Protein AF-A0A7S2NX14-F1 (afdb_monomer)

Secondary structure (DSSP, 8-state):
-HHHHHHHHHHHHHHHHHHHHHHHHHHHHHTSS-SS----------PPPHHHHHHHHHHHT--EEEEEEEEEEEETTTTEEEEEEEEEEEEEEE-TT-PPPSSTT-----GGG--EEEEEEEEEEEEEEETTTS-TT-

Structure (mmCIF, N/CA/C/O backbone):
data_AF-A0A7S2NX14-F1
#
_entry.id   AF-A0A7S2NX14-F1
#
loop_
_atom_site.group_PDB
_atom_site.id
_atom_site.type_symbol
_atom_site.label_atom_id
_atom_site.label_alt_id
_atom_site.label_comp_id
_atom_site.label_asym_id
_atom_site.label_entity_id
_atom_site.label_seq_id
_atom_site.pdbx_PDB_ins_code
_atom_site.Cartn_x
_atom_site.Cartn_y
_atom_site.Cartn_z
_atom_site.occupancy
_atom_site.B_iso_or_equiv
_atom_site.auth_seq_id
_atom_site.auth_comp_id
_atom_site.auth_asym_id
_atom_site.auth_atom_id
_atom_site.pdbx_PDB_model_num
ATOM 1 N N . ARG A 1 1 ? -33.817 0.678 45.688 1.00 48.56 1 ARG A N 1
ATOM 2 C CA . ARG A 1 1 ? -32.349 0.900 45.694 1.00 48.56 1 ARG A CA 1
ATOM 3 C C . ARG A 1 1 ? -31.782 0.963 44.270 1.00 48.56 1 ARG A C 1
ATOM 5 O O . ARG A 1 1 ? -31.251 2.002 43.940 1.00 48.56 1 ARG A O 1
ATOM 12 N N . LYS A 1 2 ? -32.066 -0.001 43.378 1.00 53.56 2 LYS A N 1
ATOM 13 C CA . LYS A 1 2 ? -31.610 0.005 41.963 1.00 53.56 2 LYS A CA 1
ATOM 14 C C . LYS A 1 2 ? -31.960 1.245 41.108 1.00 53.56 2 LYS A C 1
ATOM 16 O O . LYS A 1 2 ? -31.218 1.578 40.199 1.00 53.56 2 LYS A O 1
ATOM 21 N N . ALA A 1 3 ? -33.066 1.944 41.377 1.00 49.56 3 ALA A N 1
ATOM 22 C CA . ALA A 1 3 ? -33.458 3.131 40.599 1.00 49.56 3 ALA A CA 1
ATOM 23 C C . ALA A 1 3 ? -32.625 4.393 40.910 1.00 49.56 3 ALA A C 1
ATOM 25 O O . ALA A 1 3 ? -32.622 5.331 40.117 1.00 49.56 3 ALA A O 1
ATOM 26 N N . VAL A 1 4 ? -31.934 4.427 42.056 1.00 52.91 4 VAL A N 1
ATOM 27 C CA . VAL A 1 4 ? -31.052 5.544 42.438 1.00 52.91 4 VAL A CA 1
ATOM 28 C C . VAL A 1 4 ? -29.725 5.444 41.682 1.00 52.91 4 VAL A C 1
ATOM 30 O O . VAL A 1 4 ? -29.230 6.453 41.191 1.00 52.91 4 VAL A O 1
ATOM 33 N N . ASP A 1 5 ? -29.230 4.222 41.475 1.00 55.03 5 ASP A N 1
ATOM 34 C CA . ASP A 1 5 ? -27.976 3.962 40.759 1.00 55.03 5 ASP A CA 1
ATOM 35 C C . ASP A 1 5 ? -28.085 4.282 39.258 1.00 55.03 5 ASP A C 1
ATOM 37 O O . ASP A 1 5 ? -27.166 4.847 38.671 1.00 55.03 5 ASP A O 1
ATOM 41 N N . VAL A 1 6 ? -29.247 4.020 38.641 1.00 57.28 6 VAL A N 1
ATOM 42 C CA . VAL A 1 6 ? -29.499 4.367 37.226 1.00 57.28 6 VAL A CA 1
ATOM 43 C C . VAL A 1 6 ? -29.551 5.884 37.019 1.00 57.28 6 VAL A C 1
ATOM 45 O O . VAL A 1 6 ? -29.061 6.387 36.013 1.00 57.28 6 VAL A O 1
ATOM 48 N N . ARG A 1 7 ? -30.092 6.635 37.988 1.00 56.28 7 ARG A N 1
ATOM 49 C CA . ARG A 1 7 ? -30.120 8.105 37.925 1.00 56.28 7 ARG A CA 1
ATOM 50 C C . ARG A 1 7 ? -28.739 8.719 38.134 1.00 56.28 7 ARG A C 1
ATOM 52 O O . ARG A 1 7 ? -28.441 9.722 37.499 1.00 56.28 7 ARG A O 1
ATOM 59 N N . ALA A 1 8 ? -27.899 8.120 38.978 1.00 63.19 8 ALA A N 1
ATOM 60 C CA . ALA A 1 8 ? -26.520 8.566 39.173 1.00 63.19 8 ALA A CA 1
ATOM 61 C C . ALA A 1 8 ? -25.666 8.355 37.911 1.00 63.19 8 ALA A C 1
ATOM 63 O O . ALA A 1 8 ? -24.912 9.249 37.537 1.00 63.19 8 ALA A O 1
ATOM 64 N N . ALA A 1 9 ? -25.844 7.227 37.215 1.00 61.31 9 ALA A N 1
ATOM 65 C CA . ALA A 1 9 ? -25.174 6.966 35.941 1.00 61.31 9 ALA A CA 1
ATOM 66 C C . ALA A 1 9 ? -25.599 7.965 34.847 1.00 61.31 9 ALA A C 1
ATOM 68 O O . ALA A 1 9 ? -24.752 8.549 34.184 1.00 61.31 9 ALA A O 1
ATOM 69 N N . GLN A 1 10 ? -26.900 8.254 34.734 1.00 63.16 10 GLN A N 1
AT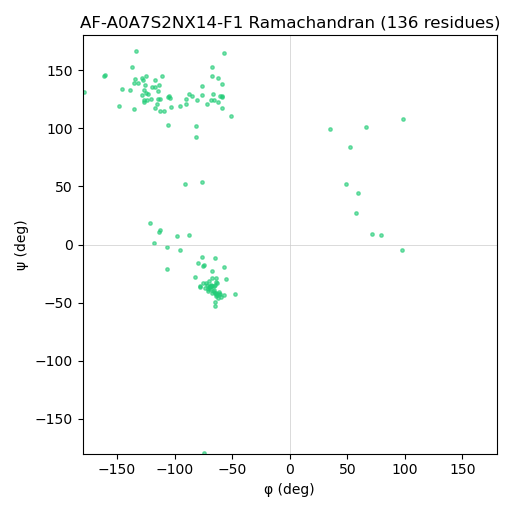OM 70 C CA . GLN A 1 10 ? -27.415 9.245 33.777 1.00 63.16 10 GLN A CA 1
ATOM 71 C C . GLN A 1 10 ? -26.937 10.676 34.076 1.00 63.16 10 GLN A C 1
ATOM 73 O O . GLN A 1 10 ? -26.702 11.455 33.157 1.00 63.16 10 GLN A O 1
ATOM 78 N N . LEU A 1 11 ? -26.779 11.029 35.356 1.00 63.34 11 LEU A N 1
ATOM 79 C CA . LEU A 1 11 ? -26.210 12.314 35.770 1.00 63.34 11 LEU A CA 1
ATOM 80 C C . LEU A 1 11 ? -24.715 12.410 35.456 1.00 63.34 11 LEU A C 1
ATOM 82 O O . LEU A 1 11 ? -24.267 13.471 35.034 1.00 63.34 11 LEU A O 1
ATOM 86 N N . ALA A 1 12 ? -23.960 11.322 35.617 1.00 68.62 12 ALA A N 1
ATOM 87 C CA . ALA A 1 12 ? -22.549 11.281 35.240 1.00 68.62 12 ALA A CA 1
ATOM 88 C C . ALA A 1 12 ? -22.366 11.452 33.723 1.00 68.62 1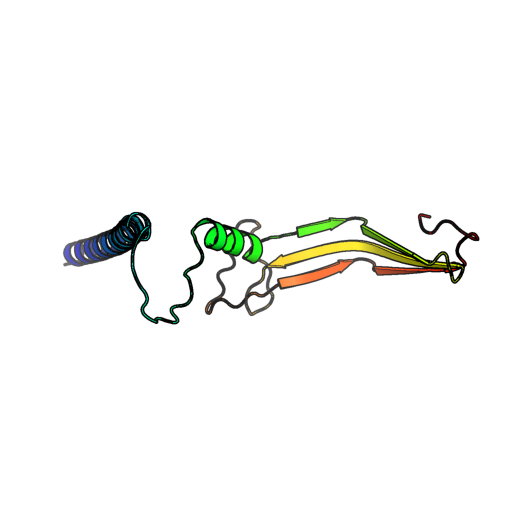2 ALA A C 1
ATOM 90 O O . ALA A 1 12 ? -21.522 12.240 33.297 1.00 68.62 12 ALA A O 1
ATOM 91 N N . ASP A 1 13 ? -23.207 10.798 32.918 1.00 73.31 13 ASP A N 1
ATOM 92 C CA . ASP A 1 13 ? -23.177 10.929 31.458 1.00 73.31 13 ASP A CA 1
ATOM 93 C C . ASP A 1 13 ? -23.557 12.347 30.996 1.00 73.31 13 ASP A C 1
ATOM 95 O O . ASP A 1 13 ? -22.915 12.898 30.103 1.00 73.31 13 ASP A O 1
ATOM 99 N N . LEU A 1 14 ? -24.537 12.988 31.645 1.00 65.69 14 LEU A N 1
ATOM 100 C CA . LEU A 1 14 ? -24.926 14.375 31.351 1.00 65.69 14 LEU A CA 1
ATOM 101 C C . LEU A 1 14 ? -23.870 15.404 31.779 1.00 65.69 14 LEU A C 1
ATOM 103 O O . LEU A 1 14 ? -23.686 16.407 31.090 1.00 65.69 14 LEU A O 1
ATOM 107 N N . VAL A 1 15 ? -23.175 15.182 32.900 1.00 72.75 15 VAL A N 1
ATOM 108 C CA . VAL A 1 15 ? -22.062 16.048 33.331 1.00 72.75 15 VAL A CA 1
ATOM 109 C C . VAL A 1 15 ? -20.890 15.915 32.367 1.00 72.75 15 VAL A C 1
ATOM 111 O O . VAL A 1 15 ? -20.334 16.927 31.952 1.00 72.75 15 VAL A O 1
ATOM 114 N N . ARG A 1 16 ? -20.581 14.693 31.927 1.00 70.81 16 ARG A N 1
ATOM 115 C CA . ARG A 1 16 ? -19.544 14.446 30.928 1.00 70.81 16 ARG A CA 1
ATOM 116 C C . ARG A 1 16 ? -19.887 15.074 29.573 1.00 70.81 16 ARG A C 1
ATOM 118 O O . ARG A 1 16 ? -19.028 15.716 28.981 1.00 70.81 16 ARG A O 1
ATOM 125 N N . GLN A 1 17 ? -21.140 14.982 29.120 1.00 70.38 17 GLN A N 1
ATOM 126 C CA . GLN A 1 17 ? -21.592 15.694 27.915 1.00 70.38 17 GLN A CA 1
ATOM 127 C C . GLN A 1 17 ? -21.484 17.216 28.064 1.00 70.38 17 GLN A C 1
ATOM 129 O O . GLN A 1 17 ? -21.031 17.887 27.143 1.00 70.38 17 GLN A O 1
ATOM 134 N N . ARG A 1 18 ? -21.838 17.769 29.231 1.00 63.78 18 ARG A N 1
ATOM 135 C CA . ARG A 1 18 ? -21.702 19.206 29.524 1.00 63.78 18 ARG A CA 1
ATOM 136 C C . ARG A 1 18 ? -20.246 19.668 29.567 1.00 63.78 18 ARG A C 1
ATOM 138 O O . ARG A 1 18 ? -19.973 20.792 29.167 1.00 63.78 18 ARG A O 1
ATOM 145 N N . GLU A 1 19 ? -19.322 18.847 30.058 1.00 66.12 19 GLU A N 1
ATOM 146 C CA . GLU A 1 19 ? -17.884 19.145 30.044 1.00 66.12 19 GLU A CA 1
ATOM 147 C C . GLU A 1 19 ? -17.308 19.079 28.625 1.00 66.12 19 GLU A C 1
ATOM 149 O O . GLU A 1 19 ? -16.539 19.958 28.238 1.00 66.12 19 GLU A O 1
ATOM 154 N N . GLU A 1 20 ? -17.740 18.102 27.821 1.00 62.81 20 GLU A N 1
ATOM 155 C CA . GLU A 1 20 ? -17.390 17.997 26.402 1.00 62.81 20 GLU A CA 1
ATOM 156 C C . GLU A 1 20 ? -17.922 19.214 25.611 1.00 62.81 20 GLU A C 1
ATOM 158 O O . GLU A 1 20 ? -17.154 19.852 24.893 1.00 62.81 20 GLU A O 1
ATOM 163 N N . GLU A 1 21 ? -19.176 19.633 25.814 1.00 61.00 21 GLU A N 1
ATOM 164 C CA . GLU A 1 21 ? -19.751 20.848 25.207 1.00 61.00 21 GLU A CA 1
ATOM 165 C C . GLU A 1 21 ? -19.072 22.139 25.691 1.00 61.00 21 GLU A C 1
ATOM 167 O O . GLU A 1 21 ? -18.770 23.022 24.889 1.00 61.00 21 GLU A O 1
ATOM 172 N N . ARG A 1 22 ? -18.761 22.248 26.988 1.00 56.62 22 ARG A N 1
ATOM 173 C CA . ARG A 1 22 ? -18.091 23.430 27.549 1.00 56.62 22 ARG A CA 1
ATOM 174 C C . ARG A 1 22 ? -16.652 23.565 27.055 1.00 56.62 22 ARG A C 1
ATOM 176 O O . ARG A 1 22 ? -16.204 24.680 26.807 1.00 56.62 22 ARG A O 1
ATOM 183 N N . SER A 1 23 ? -15.957 22.445 26.851 1.00 53.38 23 SER A N 1
ATOM 184 C CA . SER A 1 23 ? -14.632 22.444 26.223 1.00 53.38 23 SER A CA 1
ATOM 185 C C . SER A 1 23 ? -14.680 22.927 24.766 1.00 53.38 23 SER A C 1
ATOM 187 O O . SER A 1 23 ? -13.767 23.610 24.313 1.00 53.38 23 SER A O 1
ATOM 189 N N . LEU A 1 24 ? -15.782 22.658 24.054 1.00 54.06 24 LEU A N 1
ATOM 190 C CA . LEU A 1 24 ? -16.005 23.122 22.682 1.00 54.06 24 LEU A CA 1
ATOM 191 C C . LEU A 1 24 ? -16.363 24.622 22.617 1.00 54.06 24 LEU A C 1
ATOM 193 O O . LEU A 1 24 ? -15.979 25.294 21.660 1.00 54.06 24 LEU A O 1
ATOM 197 N N . GLU A 1 25 ? -17.060 25.167 23.621 1.00 57.47 25 GLU A N 1
ATOM 198 C CA . GLU A 1 25 ? -17.388 26.602 23.703 1.00 57.47 25 GLU A CA 1
ATOM 199 C C . GLU A 1 25 ? -16.208 27.479 24.164 1.00 57.47 25 GLU A C 1
ATOM 201 O O . GLU A 1 25 ? -16.046 28.595 23.661 1.00 57.47 25 GLU A O 1
ATOM 206 N N . GLU A 1 26 ? -15.356 26.995 25.077 1.00 53.84 26 GLU A N 1
ATOM 207 C CA . GLU A 1 26 ? -14.134 27.711 25.488 1.00 53.84 26 GLU A CA 1
ATOM 208 C C . GLU A 1 26 ? -13.098 27.774 24.348 1.00 53.84 26 GLU A C 1
ATOM 210 O O . GLU A 1 26 ? -12.499 28.831 24.130 1.00 53.84 26 GLU A O 1
ATOM 215 N N . ASP A 1 27 ? -12.986 26.721 23.528 1.00 49.78 27 ASP A N 1
ATOM 216 C CA . ASP A 1 27 ? -12.173 26.727 22.301 1.00 49.78 27 ASP A CA 1
ATOM 217 C C . ASP A 1 27 ? -12.779 27.613 21.188 1.00 49.78 27 ASP A C 1
ATOM 219 O O . ASP A 1 27 ? -12.049 28.229 20.407 1.00 49.78 27 ASP A O 1
ATOM 223 N N . GLY A 1 28 ? -14.112 27.730 21.129 1.00 46.12 28 GLY A N 1
ATOM 224 C CA . GLY A 1 28 ? -14.824 28.586 20.173 1.00 46.12 28 GLY A CA 1
ATOM 225 C C . GLY A 1 28 ? -14.711 30.087 20.467 1.00 46.12 28 GLY A C 1
ATOM 226 O O . GLY A 1 28 ? -14.646 30.886 19.535 1.00 46.12 28 GLY A O 1
ATOM 227 N N . ARG A 1 29 ? -14.628 30.490 21.744 1.00 49.16 29 ARG A N 1
ATOM 228 C CA . ARG A 1 29 ? -14.406 31.896 22.139 1.00 49.16 29 ARG A CA 1
ATOM 229 C C . ARG A 1 29 ? -12.938 32.320 22.104 1.00 49.16 29 ARG A C 1
ATOM 231 O O . ARG A 1 29 ? -12.664 33.487 21.847 1.00 49.16 29 ARG A O 1
ATOM 238 N N . ALA A 1 30 ? -11.994 31.398 22.293 1.00 48.50 30 ALA A N 1
ATOM 239 C CA . ALA A 1 30 ? -10.566 31.698 22.160 1.00 48.50 30 ALA A CA 1
ATOM 240 C C . ALA A 1 30 ? -10.111 31.865 20.693 1.00 48.50 30 ALA A C 1
ATOM 242 O O . ALA A 1 30 ? -9.054 32.441 20.436 1.00 48.50 30 ALA A O 1
ATOM 243 N N . GLY A 1 31 ? -10.903 31.390 19.724 1.00 45.91 31 GLY A N 1
ATOM 244 C CA . GLY A 1 31 ? -10.631 31.534 18.291 1.00 45.91 31 GLY A CA 1
ATOM 245 C C . GLY A 1 31 ? -10.986 32.897 17.683 1.00 45.91 31 GLY A C 1
ATOM 246 O O . GLY A 1 31 ? -10.490 33.197 16.599 1.00 45.91 31 GLY A O 1
ATOM 247 N N . ASP A 1 32 ? -11.790 33.722 18.364 1.00 45.81 32 ASP A N 1
ATOM 248 C CA . ASP A 1 32 ? -12.343 34.967 17.793 1.00 45.81 32 ASP A CA 1
ATOM 249 C C . ASP A 1 32 ? -11.696 36.258 18.350 1.00 45.81 32 ASP A C 1
ATOM 251 O O . ASP A 1 32 ? -11.989 37.356 17.884 1.00 45.81 32 ASP A O 1
ATOM 255 N N . GLU A 1 33 ? -10.748 36.153 19.296 1.00 46.41 33 GLU A N 1
ATOM 256 C CA . GLU A 1 33 ? -10.025 37.316 19.858 1.00 46.41 33 GLU A CA 1
ATOM 257 C C . GLU A 1 33 ? -8.502 37.330 19.625 1.00 46.41 33 GLU A C 1
ATOM 259 O O . GLU A 1 33 ? -7.828 38.289 20.003 1.00 46.41 33 GLU A O 1
ATOM 264 N N . VAL A 1 34 ? -7.903 36.355 18.930 1.00 45.16 34 VAL A N 1
ATOM 265 C CA . VAL A 1 34 ? -6.443 36.378 18.654 1.00 45.16 34 VAL A CA 1
ATOM 266 C C . VAL A 1 34 ? -6.146 37.077 17.328 1.00 45.16 34 VAL A C 1
ATOM 268 O O . VAL A 1 34 ? -5.459 36.585 16.435 1.00 45.16 34 VAL A O 1
ATOM 271 N N . GLY A 1 35 ? -6.699 38.280 17.223 1.00 42.75 35 GLY A N 1
ATOM 272 C CA . GLY A 1 35 ? -6.494 39.224 16.141 1.00 42.75 35 GLY A CA 1
ATOM 273 C C . GLY A 1 35 ? -5.935 40.559 16.615 1.00 42.75 35 GLY A C 1
ATOM 274 O O . GLY A 1 35 ? -6.085 41.518 15.872 1.00 42.75 35 GLY A O 1
ATOM 275 N N . ARG A 1 36 ? -5.336 40.677 17.815 1.00 47.44 36 ARG A N 1
ATOM 276 C CA . ARG A 1 36 ? -4.400 41.765 18.175 1.00 47.44 36 ARG A CA 1
ATOM 277 C C . ARG A 1 36 ? -3.855 41.627 19.603 1.00 47.44 36 ARG A C 1
ATOM 279 O O . ARG A 1 36 ? -4.600 41.574 20.567 1.00 47.44 36 ARG A O 1
ATOM 286 N N . THR A 1 37 ? -2.532 41.751 19.689 1.00 43.06 37 THR A N 1
ATOM 287 C CA . THR A 1 37 ? -1.695 42.096 20.856 1.00 43.06 37 THR A CA 1
ATOM 288 C C . THR A 1 37 ? -1.011 40.959 21.642 1.00 43.06 37 THR A C 1
ATOM 290 O O . THR A 1 37 ? -1.597 40.237 22.434 1.00 43.06 37 THR A O 1
ATOM 293 N N . SER A 1 38 ? 0.314 40.923 21.431 1.00 40.72 38 SER A N 1
ATOM 294 C CA . SER A 1 38 ? 1.404 40.663 22.393 1.00 40.72 38 SER A CA 1
ATOM 295 C C . SER A 1 38 ? 1.566 39.286 23.057 1.00 40.72 38 SER A C 1
ATOM 297 O O . SER A 1 38 ? 1.002 38.986 24.100 1.00 40.72 38 SER A O 1
ATOM 299 N N . SER A 1 39 ? 2.524 38.533 22.500 1.00 48.44 39 SER A N 1
ATOM 300 C CA . SER A 1 39 ? 3.682 37.942 23.197 1.00 48.44 39 SER A CA 1
ATOM 301 C C . SER A 1 39 ? 3.495 37.451 24.641 1.00 48.44 39 SER A C 1
ATOM 303 O O . SER A 1 39 ? 3.703 38.208 25.585 1.00 48.44 39 SER A O 1
ATOM 305 N N . SER A 1 40 ? 3.309 36.141 24.813 1.00 36.56 40 SER A N 1
ATOM 306 C CA . SER A 1 40 ? 3.978 35.383 25.879 1.00 36.56 40 SER A CA 1
ATOM 307 C C . SER A 1 40 ? 3.981 33.881 25.579 1.00 36.56 40 SER A C 1
ATOM 309 O O . SER A 1 40 ? 3.104 33.327 24.921 1.00 36.56 40 SER A O 1
ATOM 311 N N . SER A 1 41 ? 5.066 33.252 26.004 1.00 48.59 41 SER A N 1
ATOM 312 C CA . SER A 1 41 ? 5.465 31.865 25.817 1.00 48.59 41 SER A CA 1
ATOM 313 C C . SER A 1 41 ? 4.502 30.849 26.439 1.00 48.59 41 SER A C 1
ATOM 315 O O . SER A 1 41 ? 4.354 30.806 27.657 1.00 48.59 41 SER A O 1
ATOM 317 N N . SER A 1 42 ? 3.978 29.928 25.633 1.00 39.53 42 SER A N 1
ATOM 318 C CA . SER A 1 42 ? 3.693 28.567 26.096 1.00 39.53 42 SER A CA 1
ATOM 319 C C . SER A 1 42 ? 3.873 27.585 24.939 1.00 39.53 42 SER A C 1
ATOM 321 O O . SER A 1 42 ? 3.243 27.682 23.888 1.00 39.53 42 SER A O 1
ATOM 323 N N . SER A 1 43 ? 4.799 26.644 25.110 1.00 44.00 43 SER A N 1
ATOM 324 C CA . SER A 1 43 ? 5.032 25.514 24.210 1.00 44.00 43 SER A CA 1
ATOM 325 C C . SER A 1 43 ? 3.944 24.452 24.404 1.00 44.00 43 SER A C 1
ATOM 327 O O . SER A 1 43 ? 4.241 23.296 24.703 1.00 44.00 43 SER A O 1
ATOM 329 N N . ALA A 1 44 ? 2.675 24.848 24.309 1.00 47.28 44 ALA A N 1
ATOM 330 C CA . ALA A 1 44 ? 1.574 23.901 24.285 1.00 47.28 44 ALA A CA 1
ATOM 331 C C . ALA A 1 44 ? 1.532 23.263 22.886 1.00 47.28 44 ALA A C 1
ATOM 333 O O . ALA A 1 44 ? 1.567 23.991 21.885 1.00 47.28 44 ALA A O 1
ATOM 334 N N . PRO A 1 45 ? 1.496 21.923 22.768 1.00 49.91 45 PRO A N 1
ATOM 335 C CA . PRO A 1 45 ? 1.342 21.282 21.472 1.00 49.91 45 PRO A CA 1
ATOM 336 C C . PRO A 1 45 ? 0.030 21.776 20.866 1.00 49.91 45 PRO A C 1
ATOM 338 O O . PRO A 1 45 ? -1.036 21.577 21.447 1.00 49.91 45 PRO A O 1
ATOM 341 N N . ARG A 1 46 ? 0.117 22.465 19.720 1.00 59.12 46 ARG A N 1
ATOM 342 C CA . ARG A 1 46 ? -1.050 22.940 18.969 1.00 59.12 46 ARG A CA 1
ATOM 343 C C . ARG A 1 46 ? -1.994 21.759 18.785 1.00 59.12 46 ARG A C 1
ATOM 345 O O . ARG A 1 46 ? -1.643 20.810 18.080 1.00 59.12 46 ARG A O 1
ATOM 352 N N . GLN A 1 47 ? -3.148 21.789 19.450 1.00 56.47 47 GLN A N 1
ATOM 353 C CA . GLN A 1 47 ? -4.115 20.716 19.295 1.00 56.47 47 GLN A CA 1
ATOM 354 C C . GLN A 1 47 ? -4.499 20.639 17.811 1.00 56.47 47 GLN A C 1
ATOM 356 O O . GLN A 1 47 ? -4.842 21.664 17.216 1.00 56.47 47 GLN A O 1
ATOM 361 N N . PRO A 1 48 ? -4.395 19.461 17.172 1.00 65.06 48 PRO A N 1
ATOM 362 C CA . PRO A 1 48 ? -4.786 19.327 15.780 1.00 65.06 48 PRO A CA 1
ATOM 363 C C . PRO A 1 48 ? -6.273 19.671 15.654 1.00 65.06 48 PRO A C 1
ATOM 365 O O . PRO A 1 48 ? -7.100 19.122 16.385 1.00 65.06 48 PRO A O 1
ATOM 368 N N . GLY A 1 49 ? -6.600 20.580 14.731 1.00 80.44 49 GLY A N 1
ATOM 369 C CA . GLY A 1 49 ? -7.981 20.974 14.453 1.00 80.44 49 GLY A CA 1
ATOM 370 C C . GLY A 1 49 ? -8.862 19.781 14.062 1.00 80.44 49 GLY A C 1
ATOM 371 O O . GLY A 1 49 ? -8.363 18.709 13.711 1.00 80.44 49 GLY A O 1
ATOM 372 N N . LEU A 1 50 ? -10.185 19.969 14.096 1.00 81.25 50 LEU A N 1
ATOM 373 C CA . LEU A 1 50 ? -11.189 18.919 13.856 1.00 81.25 50 LEU A CA 1
ATOM 374 C C . LEU A 1 50 ? -10.906 18.077 12.597 1.00 81.25 50 LEU A C 1
ATOM 376 O O . LEU A 1 50 ? -10.966 16.849 12.643 1.00 81.25 50 LEU A O 1
ATOM 380 N N . VAL A 1 51 ? -10.514 18.724 11.495 1.00 82.94 51 VAL A N 1
ATOM 381 C CA . VAL A 1 51 ? -10.170 18.056 10.228 1.00 82.94 51 VAL A CA 1
ATOM 382 C C . VAL A 1 51 ? -8.989 17.099 10.396 1.00 82.94 51 VAL A C 1
ATOM 384 O O . VAL A 1 51 ? -9.029 15.973 9.912 1.00 82.94 51 VAL A O 1
ATOM 387 N N . ALA A 1 52 ? -7.951 17.503 11.125 1.00 81.19 52 ALA A N 1
ATOM 388 C CA . ALA A 1 52 ? -6.782 16.662 11.355 1.00 81.19 52 ALA A CA 1
ATOM 389 C C . ALA A 1 52 ? -7.108 15.457 12.257 1.00 81.19 52 ALA A C 1
ATOM 391 O O . ALA A 1 52 ? -6.596 14.362 12.015 1.00 81.19 52 ALA A O 1
ATOM 392 N N . LYS A 1 53 ? -7.996 15.623 13.251 1.00 81.25 53 LYS A N 1
ATOM 393 C CA . LYS A 1 53 ? -8.515 14.504 14.063 1.00 8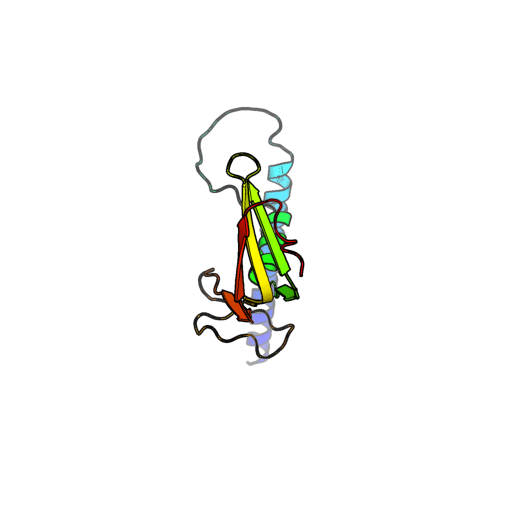1.25 53 LYS A CA 1
ATOM 394 C C . LYS A 1 53 ? -9.298 13.510 13.195 1.00 81.25 53 LYS A C 1
ATOM 396 O O . LYS A 1 53 ? -9.079 12.304 13.305 1.00 81.25 53 LYS A O 1
ATOM 401 N N . LEU A 1 54 ? -10.139 14.008 12.286 1.00 82.62 54 LEU A N 1
ATOM 402 C CA . LEU A 1 54 ? -10.907 13.178 11.356 1.00 82.62 54 LEU A CA 1
ATOM 403 C C . LEU A 1 54 ? -10.003 12.416 10.377 1.00 82.62 54 LEU A C 1
ATOM 405 O O . LEU A 1 54 ? -10.121 11.199 10.263 1.00 82.62 54 LEU A O 1
ATOM 409 N N . VAL A 1 55 ? -9.063 13.105 9.721 1.00 85.81 55 VAL A N 1
ATOM 410 C CA . VAL A 1 55 ? -8.095 12.481 8.801 1.00 85.81 55 VAL A CA 1
ATOM 411 C C . VAL A 1 55 ? -7.302 11.395 9.517 1.00 85.81 55 VAL A C 1
ATOM 413 O O . VAL A 1 55 ? -7.155 10.296 8.987 1.00 85.81 55 VAL A O 1
ATOM 416 N N . ARG A 1 56 ? -6.846 11.656 10.749 1.00 82.62 56 ARG A N 1
ATOM 417 C CA . ARG A 1 56 ? -6.154 10.649 11.559 1.00 82.62 56 ARG A CA 1
ATOM 418 C C . ARG A 1 56 ? -7.037 9.426 11.805 1.00 82.62 56 ARG A C 1
ATOM 420 O O . ARG A 1 56 ? -6.563 8.310 11.622 1.00 82.62 56 ARG A O 1
ATOM 427 N N . LYS A 1 57 ? -8.312 9.612 12.163 1.00 81.94 57 LYS A N 1
ATOM 428 C CA . LYS A 1 57 ? -9.241 8.492 12.385 1.00 81.94 57 LYS A CA 1
ATOM 429 C C . LYS A 1 57 ? -9.430 7.642 11.121 1.00 81.94 57 LYS A C 1
ATOM 431 O O . LYS A 1 57 ? -9.393 6.415 11.211 1.00 81.94 57 LYS A O 1
ATOM 436 N N . VAL A 1 58 ? -9.569 8.286 9.959 1.00 83.44 58 VAL A N 1
ATOM 437 C CA . VAL A 1 58 ? -9.708 7.610 8.657 1.00 83.44 58 VAL A CA 1
ATOM 438 C C . VAL A 1 58 ? -8.437 6.844 8.295 1.00 83.44 58 VAL A C 1
ATOM 440 O O . VAL A 1 58 ? -8.495 5.645 8.042 1.00 83.44 58 VAL A O 1
ATOM 443 N N . VAL A 1 59 ? -7.274 7.501 8.318 1.00 83.62 59 VAL A N 1
ATOM 444 C CA . VAL A 1 59 ? -5.991 6.881 7.946 1.00 83.62 59 VAL A CA 1
ATOM 445 C C . VAL A 1 59 ? -5.629 5.731 8.885 1.00 83.62 59 VAL A C 1
ATOM 447 O O . VAL A 1 59 ? -5.045 4.740 8.439 1.00 83.62 59 VAL A O 1
ATOM 450 N N . ASN A 1 60 ? -5.994 5.822 10.164 1.00 80.94 60 ASN A N 1
ATOM 451 C CA . ASN A 1 60 ? -5.723 4.766 11.135 1.00 80.94 60 ASN A CA 1
ATOM 452 C C . ASN A 1 60 ? -6.520 3.485 10.867 1.00 80.94 60 ASN A C 1
ATOM 454 O O . ASN A 1 60 ? -6.015 2.411 11.168 1.00 80.94 60 ASN A O 1
ATOM 458 N N . ASN A 1 61 ? -7.705 3.573 10.259 1.00 79.00 61 ASN A N 1
ATOM 459 C CA . ASN A 1 61 ? -8.579 2.424 9.986 1.00 79.00 61 ASN A CA 1
ATOM 460 C C . ASN A 1 61 ? -8.732 2.120 8.487 1.00 79.00 61 ASN A C 1
ATOM 462 O O . ASN A 1 61 ? -9.620 1.370 8.092 1.00 79.00 61 ASN A O 1
ATOM 466 N N . VAL A 1 62 ? -7.900 2.722 7.632 1.00 84.62 62 VAL A N 1
ATOM 467 C CA . VAL A 1 62 ? -8.013 2.528 6.185 1.00 84.62 62 VAL A CA 1
ATOM 468 C C . VAL A 1 62 ? -7.638 1.095 5.803 1.00 84.62 62 VAL A C 1
ATOM 470 O O . VAL A 1 62 ? -6.529 0.634 6.079 1.00 84.62 62 VAL A O 1
ATOM 473 N N . HIS A 1 63 ? -8.560 0.421 5.121 1.00 87.56 63 HIS A N 1
ATOM 474 C CA . HIS A 1 63 ? -8.284 -0.784 4.346 1.00 87.56 63 HIS A CA 1
ATOM 475 C C . HIS A 1 63 ? -8.066 -0.364 2.898 1.00 87.56 63 HIS A C 1
ATOM 477 O O . HIS A 1 63 ? -8.956 0.228 2.287 1.00 87.56 63 HIS A O 1
ATOM 483 N N . ALA A 1 64 ? -6.877 -0.632 2.365 1.00 88.75 64 ALA A N 1
ATOM 484 C CA . ALA A 1 64 ? -6.554 -0.337 0.975 1.00 88.75 64 ALA A CA 1
ATOM 485 C C . ALA A 1 64 ? -6.182 -1.623 0.241 1.00 88.75 64 ALA A C 1
ATOM 487 O O . ALA A 1 64 ? -5.406 -2.428 0.753 1.00 88.75 64 ALA A O 1
ATOM 488 N N . VAL A 1 65 ? -6.723 -1.783 -0.962 1.00 92.00 65 VAL A N 1
ATOM 489 C CA . VAL A 1 65 ? -6.374 -2.853 -1.894 1.00 92.00 65 VAL A CA 1
ATOM 490 C C . VAL A 1 65 ? -5.919 -2.186 -3.183 1.00 92.00 65 VAL A C 1
ATOM 492 O O . VAL A 1 65 ? -6.593 -1.286 -3.685 1.00 92.00 65 VAL A O 1
ATOM 495 N N . LEU A 1 66 ? -4.760 -2.592 -3.681 1.00 93.00 66 LEU A N 1
ATOM 496 C CA . LEU A 1 66 ? -4.212 -2.166 -4.958 1.00 93.00 66 LEU A CA 1
ATOM 497 C C . LEU A 1 66 ? -3.885 -3.427 -5.759 1.00 93.00 66 LEU A C 1
ATOM 499 O O . LEU A 1 66 ? -3.140 -4.286 -5.292 1.00 93.00 66 LEU A O 1
ATOM 503 N N . GLU A 1 67 ? -4.470 -3.531 -6.944 1.00 94.56 67 GLU A N 1
ATOM 504 C CA . GLU A 1 67 ? -4.323 -4.668 -7.852 1.00 94.56 67 GLU A CA 1
ATOM 505 C C . GLU A 1 67 ? -3.518 -4.237 -9.079 1.00 94.56 67 GLU A C 1
ATOM 507 O O . GLU A 1 67 ? -3.617 -3.086 -9.510 1.00 94.56 67 GLU A O 1
ATOM 512 N N . ASP A 1 68 ? -2.706 -5.155 -9.603 1.00 92.56 68 ASP A N 1
ATOM 513 C CA . ASP A 1 68 ? -1.940 -5.008 -10.846 1.00 92.56 68 ASP A CA 1
ATOM 514 C C . ASP A 1 68 ? -1.147 -3.691 -10.945 1.00 92.56 68 ASP A C 1
ATOM 516 O O . ASP A 1 68 ? -1.215 -2.937 -11.917 1.00 92.56 68 ASP A O 1
ATOM 520 N N . ALA A 1 69 ? -0.354 -3.404 -9.911 1.00 90.25 69 ALA A N 1
ATOM 521 C CA . ALA A 1 69 ? 0.498 -2.228 -9.862 1.00 90.25 69 ALA A CA 1
ATOM 522 C C . ALA A 1 69 ? 1.835 -2.476 -10.565 1.00 90.25 69 ALA A C 1
ATOM 524 O O . ALA A 1 69 ? 2.582 -3.393 -10.224 1.00 90.25 69 ALA A O 1
ATOM 525 N N . THR A 1 70 ? 2.194 -1.591 -11.491 1.00 90.25 70 THR A N 1
ATOM 526 C CA . THR A 1 70 ? 3.504 -1.605 -12.147 1.00 90.25 70 THR A CA 1
ATOM 527 C C . THR A 1 70 ? 4.193 -0.259 -11.996 1.00 90.25 70 THR A C 1
ATOM 529 O O . THR A 1 70 ? 3.611 0.779 -12.309 1.00 90.25 70 THR A O 1
ATOM 532 N N . ALA A 1 71 ? 5.448 -0.270 -11.561 1.00 89.88 71 ALA A N 1
ATOM 533 C CA . ALA A 1 71 ? 6.310 0.901 -11.525 1.00 89.88 71 ALA A CA 1
ATOM 534 C C . ALA A 1 71 ? 7.504 0.682 -12.456 1.00 89.88 71 ALA A C 1
ATOM 536 O O . ALA A 1 71 ? 8.121 -0.381 -12.443 1.00 89.88 71 ALA A O 1
ATOM 537 N N . CYS A 1 72 ? 7.842 1.692 -13.254 1.00 88.31 72 CYS A N 1
ATOM 538 C CA . CYS A 1 72 ? 8.963 1.646 -14.183 1.00 88.31 72 CYS A CA 1
ATOM 539 C C . CYS A 1 72 ? 9.880 2.846 -13.951 1.00 88.31 72 CYS A C 1
ATOM 541 O O . CYS A 1 72 ? 9.425 3.985 -13.850 1.00 88.31 72 CYS A O 1
ATOM 543 N N . PHE A 1 73 ? 11.178 2.578 -13.878 1.00 87.06 73 PHE A N 1
ATOM 544 C CA . PHE A 1 73 ? 12.234 3.572 -13.841 1.00 87.06 73 PHE A CA 1
ATOM 545 C C . PHE A 1 73 ? 13.113 3.403 -15.079 1.00 87.06 73 PHE A C 1
ATOM 547 O O . PHE A 1 73 ? 13.753 2.367 -15.251 1.00 87.06 73 PHE A O 1
ATOM 554 N N . ALA A 1 74 ? 13.167 4.425 -15.931 1.00 84.81 74 ALA A N 1
ATOM 555 C CA . ALA A 1 74 ? 14.012 4.442 -17.120 1.00 84.81 74 ALA A CA 1
ATOM 556 C C . ALA A 1 74 ? 15.095 5.520 -16.987 1.00 84.81 74 ALA A C 1
ATOM 558 O O . ALA A 1 74 ? 14.794 6.695 -16.781 1.00 84.81 74 ALA A O 1
ATOM 559 N N . ASN A 1 75 ? 16.358 5.122 -17.139 1.00 83.56 75 ASN A N 1
ATOM 560 C CA . ASN A 1 75 ? 17.501 6.022 -17.209 1.00 83.56 75 ASN A CA 1
ATOM 561 C C . ASN A 1 75 ? 18.003 6.112 -18.654 1.00 83.56 75 ASN A C 1
ATOM 563 O O . ASN A 1 75 ? 18.708 5.227 -19.148 1.00 83.56 75 ASN A O 1
ATOM 567 N N . ALA A 1 76 ? 17.660 7.219 -19.314 1.00 74.69 76 ALA A N 1
ATOM 568 C CA . ALA A 1 76 ? 18.062 7.495 -20.690 1.00 74.69 76 ALA A CA 1
ATOM 569 C C . ALA A 1 76 ? 19.585 7.654 -20.857 1.00 74.69 76 ALA A C 1
ATOM 571 O O . ALA A 1 76 ? 20.112 7.326 -21.914 1.00 74.69 76 ALA A O 1
ATOM 572 N N . GLY A 1 77 ? 20.303 8.116 -19.827 1.00 77.50 77 GLY A N 1
ATOM 573 C CA . GLY A 1 77 ? 21.747 8.354 -19.906 1.00 77.50 77 GLY A CA 1
ATOM 574 C C . GLY A 1 77 ? 22.575 7.069 -19.915 1.00 77.50 77 GLY A C 1
ATOM 575 O O . GLY A 1 77 ? 23.570 6.983 -20.627 1.00 77.50 77 GLY A O 1
ATOM 576 N N . SER A 1 78 ? 22.158 6.057 -19.149 1.00 71.06 78 SER A N 1
ATOM 577 C CA . SER A 1 78 ? 22.845 4.758 -19.085 1.00 71.06 78 SER A CA 1
ATOM 578 C C . SER A 1 78 ? 22.252 3.709 -20.020 1.00 71.06 78 SER A C 1
ATOM 580 O O . SER A 1 78 ? 22.752 2.590 -20.063 1.00 71.06 78 SER A O 1
ATOM 582 N N . GLY A 1 79 ? 21.149 4.027 -20.700 1.00 78.12 79 GLY A N 1
ATOM 583 C CA . GLY A 1 79 ? 20.417 3.054 -21.494 1.00 78.12 79 GLY A CA 1
ATOM 584 C C . GLY A 1 79 ? 19.934 1.874 -20.647 1.00 78.12 79 GLY A C 1
ATOM 585 O O . GLY A 1 79 ? 20.102 0.731 -21.053 1.00 78.12 79 GLY A O 1
ATOM 586 N N . LEU A 1 80 ? 19.382 2.117 -19.451 1.00 81.62 80 LEU A N 1
ATOM 587 C CA . LEU A 1 80 ? 18.869 1.065 -18.560 1.00 81.62 80 LEU A CA 1
ATOM 588 C C . LEU A 1 80 ? 17.443 1.375 -18.124 1.00 81.62 80 LEU A C 1
ATOM 590 O O . LEU A 1 80 ? 17.105 2.527 -17.862 1.00 81.62 80 LEU A O 1
ATOM 594 N N . ALA A 1 81 ? 16.624 0.340 -18.0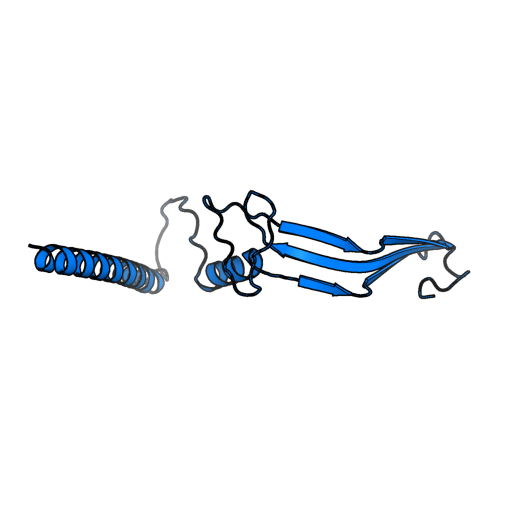06 1.00 86.25 81 ALA A N 1
ATOM 595 C CA . ALA A 1 81 ? 15.271 0.434 -17.500 1.00 86.25 81 ALA A CA 1
ATOM 596 C C . ALA A 1 81 ? 14.999 -0.698 -16.497 1.00 86.25 81 ALA A C 1
ATOM 598 O O . ALA A 1 81 ? 15.426 -1.838 -16.685 1.00 86.25 81 ALA A O 1
ATOM 599 N N . PHE A 1 82 ? 14.304 -0.369 -15.414 1.00 87.56 82 PHE A N 1
ATOM 600 C CA . PHE A 1 82 ? 13.964 -1.263 -14.316 1.00 87.56 82 PHE A CA 1
ATOM 601 C C . PHE A 1 82 ? 12.463 -1.196 -14.051 1.00 87.56 82 PHE A C 1
ATOM 603 O O . PHE A 1 82 ? 11.905 -0.113 -13.894 1.00 87.56 82 PHE A O 1
ATOM 610 N N . GLY A 1 83 ? 11.814 -2.352 -14.003 1.00 90.19 83 GLY A N 1
ATOM 611 C CA . GLY A 1 83 ? 10.395 -2.498 -13.722 1.00 90.19 83 GLY A CA 1
ATOM 612 C C . GLY A 1 83 ? 10.166 -3.284 -12.437 1.00 90.19 83 GLY A C 1
ATOM 613 O O . GLY A 1 83 ? 10.855 -4.268 -12.168 1.00 90.19 83 GLY A O 1
ATOM 614 N N . VAL A 1 84 ? 9.164 -2.872 -11.671 1.00 92.25 84 VAL A N 1
ATOM 615 C CA . VAL A 1 84 ? 8.603 -3.624 -10.548 1.00 92.25 84 VAL A CA 1
ATOM 616 C C . VAL A 1 84 ? 7.134 -3.862 -10.854 1.00 92.25 84 VAL A C 1
ATOM 618 O O . VAL A 1 84 ? 6.405 -2.908 -11.117 1.00 92.25 84 VAL A O 1
ATOM 621 N N . GLY A 1 85 ? 6.706 -5.118 -10.836 1.00 92.12 85 GLY A N 1
ATOM 622 C CA . GLY A 1 85 ? 5.302 -5.500 -10.960 1.00 92.12 85 GLY A CA 1
ATOM 623 C C . GLY A 1 85 ? 4.814 -6.125 -9.663 1.00 92.12 85 GLY A C 1
ATOM 624 O O . GLY A 1 85 ? 5.525 -6.931 -9.064 1.00 92.12 85 GLY A O 1
ATOM 625 N N . LEU A 1 86 ? 3.613 -5.768 -9.236 1.00 93.88 86 LEU A N 1
ATOM 626 C CA . LEU A 1 86 ? 2.962 -6.299 -8.053 1.00 93.88 86 LEU A CA 1
ATOM 627 C C . LEU A 1 86 ? 1.507 -6.613 -8.388 1.00 93.88 86 LEU A C 1
ATOM 629 O O . LEU A 1 86 ? 0.733 -5.705 -8.683 1.00 93.88 86 LEU A O 1
ATOM 633 N N . ARG A 1 87 ? 1.127 -7.888 -8.315 1.00 93.81 87 ARG A N 1
ATOM 634 C CA . ARG A 1 87 ? -0.244 -8.302 -8.641 1.00 93.81 87 ARG A CA 1
ATOM 635 C C . ARG A 1 87 ? -1.254 -7.861 -7.590 1.00 93.81 87 ARG A C 1
ATOM 637 O O . ARG A 1 87 ? -2.370 -7.484 -7.922 1.00 93.81 87 ARG A O 1
ATOM 644 N N . GLY A 1 88 ? -0.871 -7.916 -6.318 1.00 93.31 88 GLY A N 1
ATOM 645 C CA . GLY A 1 88 ? -1.747 -7.527 -5.220 1.00 93.31 88 GLY A CA 1
ATOM 646 C C . GLY A 1 88 ? -0.988 -6.887 -4.071 1.00 93.31 88 GLY A C 1
ATOM 647 O O . GLY A 1 88 ? 0.036 -7.396 -3.614 1.00 93.31 88 GLY A O 1
ATOM 648 N N . LEU A 1 89 ? -1.522 -5.778 -3.580 1.00 94.31 89 LEU A N 1
ATOM 649 C CA . LEU A 1 89 ? -1.134 -5.127 -2.341 1.00 94.31 89 LEU A CA 1
ATOM 650 C C . LEU A 1 89 ? -2.383 -4.947 -1.492 1.00 94.31 89 LEU A C 1
ATOM 652 O O . LEU A 1 89 ? -3.335 -4.293 -1.911 1.00 94.31 89 LEU A O 1
ATOM 656 N N . GLU A 1 90 ? -2.358 -5.460 -0.275 1.00 92.69 90 GLU A N 1
ATOM 657 C CA . GLU A 1 90 ? -3.425 -5.244 0.690 1.00 92.69 90 GLU A CA 1
ATOM 658 C C . GLU A 1 90 ? -2.837 -4.641 1.969 1.00 92.69 90 GLU A C 1
ATOM 660 O O . GLU A 1 90 ? -1.920 -5.194 2.575 1.00 92.69 90 GLU A O 1
ATOM 665 N N . LEU A 1 91 ? -3.363 -3.488 2.379 1.00 91.25 91 LEU A N 1
ATOM 666 C CA . LEU A 1 91 ? -3.029 -2.811 3.626 1.00 91.25 91 LEU A CA 1
ATOM 667 C C . LEU A 1 91 ? -4.215 -2.912 4.579 1.00 91.25 91 LEU A C 1
ATOM 669 O O . LEU A 1 91 ? -5.259 -2.310 4.331 1.00 91.25 91 LEU A O 1
ATOM 673 N N . LEU A 1 92 ? -4.031 -3.622 5.686 1.00 88.62 92 LEU A N 1
ATOM 674 C CA . LEU A 1 92 ? -5.044 -3.835 6.716 1.00 88.62 92 LEU A CA 1
ATOM 675 C C . LEU A 1 92 ? -4.610 -3.168 8.016 1.00 88.62 92 LEU A C 1
ATOM 677 O O . LEU A 1 92 ? -3.485 -3.376 8.465 1.00 88.62 92 LEU A O 1
ATOM 681 N N . SER A 1 93 ? -5.504 -2.416 8.649 1.00 86.19 93 SER A N 1
ATOM 682 C CA . SER A 1 93 ? -5.323 -2.014 10.045 1.00 86.19 93 SER A CA 1
ATOM 683 C C . SER A 1 93 ? -5.635 -3.189 10.969 1.00 86.19 93 SER A C 1
ATOM 685 O O . SER A 1 93 ? -6.612 -3.906 10.750 1.00 86.19 93 SER A O 1
ATOM 687 N N . THR A 1 94 ? -4.798 -3.404 11.982 1.00 84.81 94 THR A N 1
ATOM 688 C CA . THR A 1 94 ? -4.889 -4.554 12.892 1.00 84.81 94 THR A CA 1
ATOM 689 C C . THR A 1 94 ? -4.764 -4.138 14.347 1.00 84.81 94 THR A C 1
ATOM 691 O O . THR A 1 94 ? -4.378 -3.012 14.661 1.00 84.81 94 THR A O 1
ATOM 694 N N . ASP A 1 95 ? -5.115 -5.051 15.246 1.00 83.06 95 ASP A N 1
ATOM 695 C CA . ASP A 1 95 ? -4.840 -4.894 16.670 1.00 83.06 95 ASP A CA 1
ATOM 696 C C . ASP A 1 95 ? -3.342 -5.125 16.975 1.00 83.06 95 ASP A C 1
ATOM 698 O O . ASP A 1 95 ? -2.532 -5.414 16.085 1.00 83.06 95 ASP A O 1
ATOM 702 N N . ALA A 1 96 ? -2.966 -5.021 18.253 1.00 82.31 96 ALA A N 1
ATOM 703 C CA . ALA A 1 96 ? -1.602 -5.292 18.719 1.00 82.31 96 ALA A CA 1
ATOM 704 C C . ALA A 1 96 ? -1.163 -6.763 18.544 1.00 82.31 96 ALA A C 1
ATOM 706 O O . ALA A 1 96 ? 0.013 -7.083 18.703 1.00 82.31 96 ALA A O 1
ATOM 707 N N . GLN A 1 97 ? -2.098 -7.664 18.228 1.00 84.12 97 GLN A N 1
ATOM 708 C CA . GLN A 1 97 ? -1.856 -9.079 17.944 1.00 84.12 97 GLN A CA 1
ATOM 709 C C . GLN A 1 97 ? -1.777 -9.350 16.428 1.00 84.12 97 GLN A C 1
ATOM 711 O O . GLN A 1 97 ? -1.708 -10.511 16.022 1.00 84.12 97 GLN A O 1
ATOM 716 N N . PHE A 1 98 ? -1.778 -8.302 15.593 1.00 82.69 98 PHE A N 1
ATOM 717 C CA . PHE A 1 98 ? -1.783 -8.369 14.127 1.00 82.69 98 PHE A CA 1
ATOM 718 C C . PHE A 1 98 ? -2.971 -9.141 13.540 1.00 82.69 98 PHE A C 1
ATOM 720 O O . PHE A 1 98 ? -2.891 -9.686 12.435 1.00 82.69 98 PHE A O 1
ATOM 727 N N . ARG A 1 99 ? -4.094 -9.182 14.261 1.00 79.75 99 ARG A N 1
ATOM 728 C CA . ARG A 1 99 ? -5.327 -9.787 13.766 1.00 79.75 99 ARG A CA 1
ATOM 729 C C . ARG A 1 99 ? -6.122 -8.742 12.986 1.00 79.75 99 ARG A C 1
ATOM 731 O O . ARG A 1 99 ? -6.308 -7.625 13.477 1.00 79.75 99 ARG A O 1
ATOM 738 N N . PRO A 1 100 ? -6.563 -9.065 11.758 1.00 72.25 100 PRO A N 1
ATOM 739 C CA . PRO A 1 100 ? -7.497 -8.208 11.051 1.00 72.25 100 PRO A CA 1
ATOM 740 C C . PRO A 1 100 ? -8.853 -8.218 11.777 1.00 72.25 100 PRO A C 1
ATOM 742 O O . PRO A 1 100 ? -9.179 -9.213 12.431 1.00 72.25 100 PRO A O 1
ATOM 745 N N . PRO A 1 101 ? -9.650 -7.145 11.654 1.00 70.88 101 PRO A N 1
ATOM 746 C CA . PRO A 1 101 ? -10.995 -7.110 12.215 1.00 70.88 101 PRO A CA 1
ATOM 747 C C . PRO A 1 101 ? -11.847 -8.247 11.637 1.00 70.88 101 PRO A C 1
ATOM 749 O O . PRO A 1 101 ? -11.796 -8.522 10.434 1.00 70.88 101 PRO A O 1
ATOM 752 N N . GLU A 1 102 ? -12.645 -8.909 12.479 1.00 67.81 102 GLU A N 1
ATOM 753 C CA . GLU A 1 102 ? -13.490 -10.034 12.050 1.00 67.81 102 GLU A CA 1
ATOM 754 C C . GLU A 1 102 ? -14.603 -9.573 11.098 1.00 67.81 102 GLU A C 1
ATOM 756 O O . GLU A 1 102 ? -15.128 -10.355 10.300 1.00 67.81 102 GLU A O 1
ATOM 761 N N . ARG A 1 103 ? -14.958 -8.282 11.149 1.00 66.06 103 ARG A N 1
ATOM 762 C CA . ARG A 1 103 ? -15.926 -7.649 10.250 1.00 66.06 103 ARG A CA 1
ATOM 763 C C . ARG A 1 103 ? -15.342 -6.401 9.608 1.00 66.06 103 ARG A C 1
ATOM 765 O O . ARG A 1 103 ? -14.715 -5.577 10.258 1.00 66.06 103 ARG A O 1
ATOM 772 N N . ARG A 1 104 ? -15.672 -6.191 8.333 1.00 60.34 104 ARG A N 1
ATOM 773 C CA . ARG A 1 104 ? -15.171 -5.077 7.505 1.00 60.34 104 ARG A CA 1
ATOM 774 C C . ARG A 1 104 ? -15.438 -3.666 8.069 1.00 60.34 104 ARG A C 1
ATOM 776 O O . ARG A 1 104 ? -14.770 -2.730 7.658 1.00 60.34 104 ARG A O 1
ATOM 783 N N . ASN A 1 105 ? -16.395 -3.523 8.991 1.00 61.97 105 ASN A N 1
ATOM 784 C CA . ASN A 1 105 ? -16.790 -2.246 9.606 1.00 61.97 105 ASN A CA 1
ATOM 785 C C . ASN A 1 105 ? -16.464 -2.169 11.107 1.00 61.97 105 ASN A C 1
ATOM 787 O O . ASN A 1 105 ? -16.982 -1.298 11.803 1.00 61.97 105 ASN A O 1
ATOM 791 N N . GLU A 1 106 ? -15.689 -3.112 11.633 1.00 65.00 106 GLU A N 1
ATOM 792 C CA . GLU A 1 106 ? -15.295 -3.097 13.035 1.00 65.00 106 GLU A CA 1
ATOM 793 C C . GLU A 1 106 ? -14.131 -2.121 13.232 1.00 65.00 106 GLU A C 1
ATOM 795 O O . GLU A 1 106 ? -13.115 -2.194 12.540 1.00 65.00 106 GLU A O 1
ATOM 800 N N . GLU A 1 107 ? -14.307 -1.161 14.143 1.00 61.69 107 GLU A N 1
ATOM 801 C CA . GLU A 1 107 ? -13.251 -0.213 14.492 1.00 61.69 107 GLU A CA 1
ATOM 802 C C . GLU A 1 107 ? -12.180 -0.953 15.294 1.00 61.69 107 GLU A C 1
ATOM 804 O O . GLU A 1 107 ? -12.457 -1.501 16.363 1.00 61.69 107 GLU A O 1
ATOM 809 N N . VAL A 1 108 ? -10.946 -0.960 14.792 1.00 63.12 108 VAL A N 1
ATOM 810 C CA . VAL A 1 108 ? -9.828 -1.558 15.513 1.00 63.12 108 VAL A CA 1
ATOM 811 C C . VAL A 1 108 ? -9.338 -0.546 16.543 1.00 63.12 108 VAL A C 1
ATOM 813 O O . VAL A 1 108 ? -8.531 0.341 16.258 1.00 63.12 108 VAL A O 1
ATOM 816 N N . VAL A 1 109 ? -9.883 -0.642 17.754 1.00 59.31 109 VAL A N 1
ATOM 817 C CA . VAL A 1 109 ? -9.518 0.236 18.869 1.00 59.31 109 VAL A CA 1
ATOM 818 C C . VAL A 1 109 ? -8.236 -0.288 19.508 1.00 59.31 109 VAL A C 1
ATOM 820 O O . VAL A 1 109 ? -8.252 -1.253 20.270 1.00 59.31 109 VAL A O 1
ATOM 823 N N . VAL A 1 110 ? -7.111 0.352 19.198 1.00 57.81 110 VAL A N 1
ATOM 824 C CA . VAL A 1 110 ? -5.823 0.038 19.823 1.00 57.81 110 VAL A CA 1
ATOM 825 C C . VAL A 1 110 ? -5.650 0.906 21.078 1.00 57.81 110 VAL A C 1
ATOM 827 O O . VAL A 1 110 ? -5.678 2.138 20.962 1.00 57.81 110 VAL A O 1
ATOM 830 N N . PRO A 1 111 ? -5.478 0.314 22.275 1.00 51.31 111 PRO A N 1
ATOM 831 C CA . PRO A 1 111 ? -5.106 1.077 23.461 1.00 51.31 111 PRO A CA 1
ATOM 832 C C . PRO A 1 111 ? -3.729 1.729 23.241 1.00 51.31 111 PRO A C 1
ATOM 834 O O . PRO A 1 111 ? -2.862 1.164 22.584 1.00 51.31 111 PRO A O 1
ATOM 837 N N . ASP A 1 112 ? -3.547 2.944 23.753 1.00 57.56 112 ASP A N 1
ATOM 838 C CA . ASP A 1 112 ? -2.290 3.720 23.733 1.00 57.56 112 ASP A CA 1
ATOM 839 C C . ASP A 1 112 ? -1.922 4.448 22.425 1.00 57.56 112 ASP A C 1
ATOM 841 O O . ASP A 1 112 ? -0.850 5.044 22.320 1.00 57.56 112 ASP A O 1
ATOM 845 N N . GLY A 1 113 ? -2.814 4.490 21.430 1.00 63.38 113 GLY A N 1
ATOM 846 C CA . GLY A 1 113 ? -2.607 5.303 20.221 1.00 63.38 113 GLY A CA 1
ATOM 847 C C . GLY A 1 113 ? -1.521 4.781 19.270 1.00 63.38 113 GLY A C 1
ATOM 848 O O . GLY A 1 113 ? -1.172 5.470 18.307 1.00 63.38 113 GLY A O 1
ATOM 849 N N . ALA A 1 114 ? -1.008 3.572 19.512 1.00 68.50 114 ALA A N 1
ATOM 850 C CA . ALA A 1 114 ? -0.166 2.846 18.573 1.00 68.50 114 ALA A CA 1
ATOM 851 C C . ALA A 1 114 ? -0.974 2.424 17.331 1.00 68.50 114 ALA A C 1
ATOM 853 O O . ALA A 1 114 ? -2.161 2.110 17.415 1.00 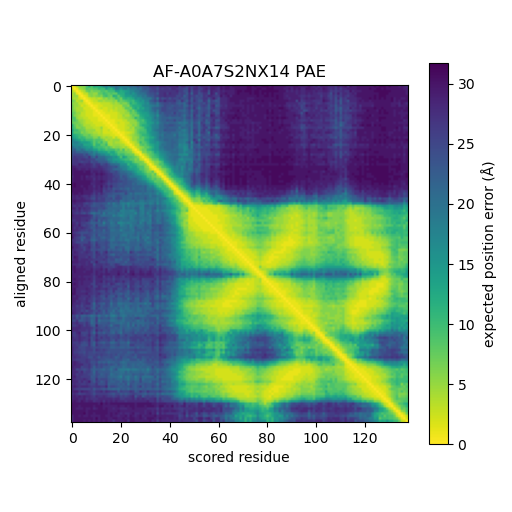68.50 114 ALA A O 1
ATOM 854 N N . LEU A 1 115 ? -0.324 2.422 16.166 1.00 79.50 115 LEU A N 1
ATOM 855 C CA . LEU A 1 115 ? -0.926 2.039 14.890 1.00 79.50 115 LEU A CA 1
ATOM 856 C C . LEU A 1 115 ? -0.278 0.745 14.400 1.00 79.50 115 LEU A C 1
ATOM 858 O O . LEU A 1 115 ? 0.904 0.743 14.054 1.00 79.50 115 LEU A O 1
ATOM 862 N N . TYR A 1 116 ? -1.062 -0.326 14.319 1.00 84.94 116 TYR A N 1
ATOM 863 C CA . TYR A 1 116 ? -0.624 -1.587 13.733 1.00 84.94 116 TYR A CA 1
ATOM 864 C C . TYR A 1 116 ? -1.270 -1.758 12.362 1.00 84.94 116 TYR A C 1
ATOM 866 O O . TYR A 1 116 ? -2.485 -1.627 12.203 1.00 84.94 116 TYR A O 1
ATOM 874 N N . LYS A 1 117 ? -0.434 -2.012 11.355 1.00 89.31 117 LYS A N 1
ATOM 875 C CA . LYS A 1 117 ? -0.881 -2.323 10.001 1.00 89.31 117 LYS A CA 1
ATOM 876 C C . LYS A 1 117 ? -0.158 -3.551 9.485 1.00 89.31 117 LYS A C 1
ATOM 878 O O . LYS A 1 117 ? 1.049 -3.687 9.670 1.00 89.31 117 LYS A O 1
ATOM 883 N N . VAL A 1 118 ? -0.894 -4.410 8.797 1.00 89.62 118 VAL A N 1
ATOM 884 C CA . VAL A 1 118 ? -0.360 -5.549 8.060 1.00 89.62 118 VAL A CA 1
ATOM 885 C C . VAL A 1 118 ? -0.384 -5.206 6.578 1.00 89.62 118 VAL A C 1
ATOM 887 O O . VAL A 1 118 ? -1.425 -4.840 6.034 1.00 89.62 118 VAL A O 1
ATOM 890 N N . LEU A 1 119 ? 0.777 -5.329 5.935 1.00 92.50 119 LEU A N 1
ATOM 891 C CA . LEU A 1 119 ? 0.931 -5.203 4.492 1.00 92.50 119 LEU A CA 1
ATOM 892 C C . LEU A 1 119 ? 1.081 -6.602 3.893 1.00 92.50 119 LEU A C 1
ATOM 894 O O . LEU A 1 119 ? 2.034 -7.312 4.214 1.00 92.50 119 LEU A O 1
ATOM 898 N N . ARG A 1 120 ? 0.151 -7.004 3.033 1.00 91.31 120 ARG A N 1
ATOM 899 C CA . ARG A 1 120 ? 0.222 -8.257 2.280 1.00 91.31 120 ARG A CA 1
ATOM 900 C C . ARG A 1 120 ? 0.579 -7.948 0.838 1.00 91.31 120 ARG A C 1
ATOM 902 O O . ARG A 1 120 ? -0.058 -7.119 0.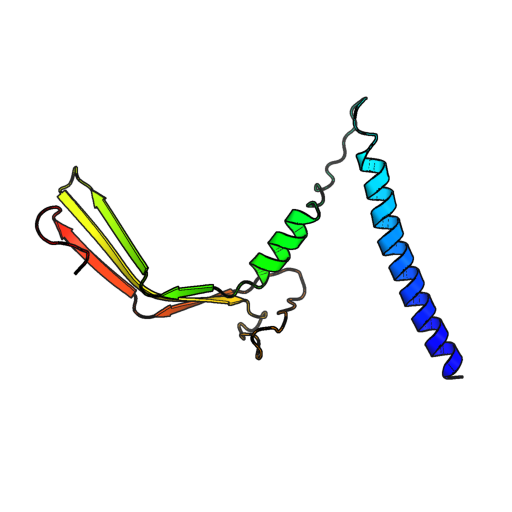198 1.00 91.31 120 ARG A O 1
ATOM 909 N N . LEU A 1 121 ? 1.615 -8.621 0.360 1.00 93.50 121 LEU A N 1
ATOM 910 C CA . LEU A 1 121 ? 2.135 -8.512 -0.995 1.00 93.50 121 LEU A CA 1
ATOM 911 C C . LEU A 1 121 ? 1.883 -9.846 -1.697 1.00 93.50 121 LEU A C 1
ATOM 913 O O . LEU A 1 121 ? 2.290 -10.895 -1.196 1.00 93.50 121 LEU A O 1
ATOM 917 N N . SER A 1 122 ? 1.225 -9.808 -2.847 1.00 92.94 122 SER A N 1
ATOM 918 C CA . SER A 1 122 ? 0.968 -10.969 -3.692 1.00 92.94 122 SER A CA 1
ATOM 919 C C . SER A 1 122 ? 1.692 -10.790 -5.017 1.00 92.94 122 SER A C 1
ATOM 921 O O . SER A 1 122 ? 1.444 -9.823 -5.730 1.00 92.94 122 SER A O 1
ATOM 923 N N . GLU A 1 123 ? 2.579 -11.742 -5.317 1.00 91.06 123 GLU A N 1
ATOM 924 C CA . GLU A 1 123 ? 3.369 -11.815 -6.554 1.00 91.06 123 GLU A CA 1
ATOM 925 C C . GLU A 1 123 ? 4.137 -10.518 -6.857 1.00 91.06 123 GLU A C 1
ATOM 927 O O . GLU A 1 123 ? 3.706 -9.663 -7.629 1.00 91.06 123 GLU A O 1
ATOM 932 N N . LEU A 1 124 ? 5.314 -10.394 -6.240 1.00 93.00 124 LEU A N 1
ATOM 933 C CA . LEU A 1 124 ? 6.273 -9.335 -6.531 1.00 93.00 124 LEU A CA 1
ATOM 934 C C . LEU A 1 124 ? 7.231 -9.797 -7.633 1.00 93.00 124 LEU A C 1
ATOM 936 O O . LEU A 1 124 ? 7.885 -10.833 -7.505 1.00 93.00 124 LEU A O 1
ATOM 940 N N . SER A 1 125 ? 7.334 -9.013 -8.697 1.00 89.81 125 SER A N 1
ATOM 941 C CA . SER A 1 125 ? 8.208 -9.275 -9.835 1.00 89.81 125 SER A CA 1
ATOM 942 C C . SER A 1 125 ? 9.132 -8.093 -10.093 1.00 89.81 125 SER A C 1
ATOM 944 O O . SER A 1 125 ? 8.762 -6.931 -9.923 1.00 89.81 125 SER A O 1
ATOM 946 N N . PHE A 1 126 ? 10.350 -8.406 -10.521 1.00 91.44 126 PHE A N 1
ATOM 947 C CA . PHE A 1 126 ? 11.369 -7.431 -10.877 1.00 91.44 126 PHE A CA 1
ATOM 948 C C . PHE A 1 126 ? 11.848 -7.721 -12.289 1.00 91.44 126 PHE A C 1
ATOM 950 O O . PHE A 1 126 ? 12.064 -8.878 -12.654 1.00 91.44 126 PHE A O 1
ATOM 957 N N . ARG A 1 127 ? 12.018 -6.672 -13.085 1.00 86.19 127 ARG A N 1
ATOM 958 C CA . ARG A 1 127 ? 12.459 -6.760 -14.476 1.00 86.19 127 ARG A CA 1
ATOM 959 C C . ARG A 1 127 ? 13.530 -5.713 -14.722 1.00 86.19 127 ARG A C 1
ATOM 961 O O . ARG A 1 127 ? 13.449 -4.605 -14.203 1.00 86.19 127 ARG A O 1
ATOM 968 N N . MET A 1 128 ? 14.531 -6.052 -15.518 1.00 85.94 128 MET A N 1
ATOM 969 C CA . MET A 1 128 ? 15.579 -5.120 -15.917 1.00 85.94 128 MET A CA 1
ATOM 970 C C . MET A 1 128 ? 15.887 -5.335 -17.392 1.00 85.94 128 MET A C 1
ATOM 972 O O . MET A 1 128 ? 16.037 -6.472 -17.833 1.00 85.94 128 MET A O 1
ATOM 976 N N . ALA A 1 129 ? 15.969 -4.247 -18.144 1.00 80.75 129 ALA A N 1
ATOM 977 C CA . ALA A 1 129 ? 16.297 -4.255 -19.560 1.00 80.75 129 ALA A CA 1
ATOM 978 C C . ALA A 1 129 ? 17.281 -3.126 -19.871 1.00 80.75 129 ALA A C 1
ATOM 980 O O . ALA A 1 129 ? 17.285 -2.085 -19.213 1.00 80.75 129 ALA A O 1
ATOM 981 N N . ALA A 1 130 ? 18.095 -3.304 -20.910 1.00 74.81 130 ALA A N 1
ATOM 982 C CA . ALA A 1 130 ? 18.739 -2.164 -21.544 1.00 74.81 130 ALA A CA 1
ATOM 983 C C . ALA A 1 130 ? 17.650 -1.302 -22.212 1.00 74.81 130 ALA A C 1
ATOM 985 O O . ALA A 1 130 ? 16.788 -1.820 -22.928 1.00 74.81 130 ALA A O 1
ATOM 986 N N . ALA A 1 131 ? 17.647 0.004 -21.950 1.00 63.16 131 ALA A N 1
ATOM 987 C CA . ALA A 1 131 ? 16.697 0.938 -22.534 1.00 63.16 131 ALA A CA 1
ATOM 988 C C . ALA A 1 131 ? 16.820 0.901 -24.063 1.00 63.16 131 ALA A C 1
ATOM 990 O O . ALA A 1 131 ? 17.911 1.026 -24.615 1.00 63.16 131 ALA A O 1
ATOM 991 N N . GLY A 1 132 ? 15.683 0.705 -24.731 1.00 59.28 132 GLY A N 1
ATOM 992 C CA . GLY A 1 132 ? 15.593 0.596 -26.186 1.00 59.28 132 GLY A CA 1
ATOM 993 C C . GLY A 1 132 ? 15.559 -0.830 -26.743 1.00 59.28 132 GLY A C 1
ATOM 994 O O . GLY A 1 132 ? 15.361 -0.967 -27.945 1.00 59.28 132 GLY A O 1
ATOM 995 N N . VAL A 1 133 ? 15.711 -1.882 -25.922 1.00 53.69 133 VAL A N 1
ATOM 996 C CA . VAL A 1 133 ? 15.768 -3.270 -26.438 1.00 53.69 133 VAL A CA 1
ATOM 997 C C . VAL A 1 133 ? 14.505 -4.090 -26.155 1.00 53.69 133 VAL A C 1
ATOM 999 O O . VAL A 1 133 ? 14.243 -5.049 -26.873 1.00 53.69 133 VAL A O 1
ATOM 1002 N N . SER A 1 134 ? 13.665 -3.737 -25.180 1.00 52.62 134 SER A N 1
ATOM 1003 C CA . SER A 1 134 ? 12.371 -4.408 -24.967 1.00 52.62 134 SER A CA 1
ATOM 1004 C C . SER A 1 134 ? 11.431 -3.548 -24.133 1.00 52.62 134 SER A C 1
ATOM 1006 O O . SER A 1 134 ? 11.868 -2.838 -23.225 1.00 52.62 134 SER A O 1
ATOM 1008 N N . ASP A 1 135 ? 10.143 -3.630 -24.445 1.00 54.34 135 ASP A N 1
ATOM 1009 C CA . ASP A 1 135 ? 9.076 -3.028 -23.660 1.00 54.34 135 ASP A CA 1
ATOM 1010 C C . ASP A 1 135 ? 8.991 -3.710 -22.283 1.00 54.34 135 ASP A C 1
ATOM 1012 O O . ASP A 1 135 ? 8.873 -4.932 -22.183 1.00 54.34 135 ASP A O 1
ATOM 1016 N N . LEU A 1 136 ? 9.087 -2.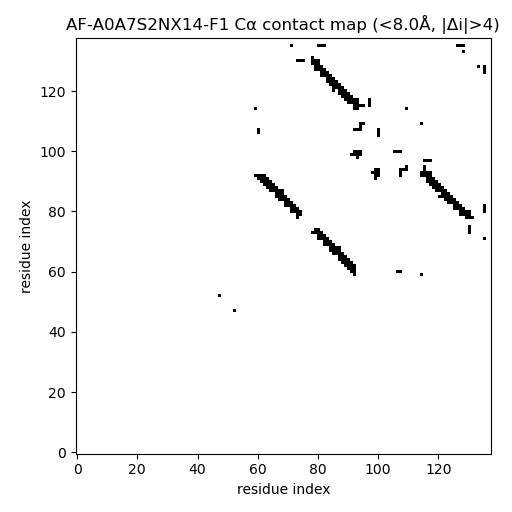923 -21.210 1.00 55.28 136 LEU A N 1
ATOM 1017 C CA . LEU A 1 136 ? 8.943 -3.420 -19.838 1.00 55.28 136 LEU A CA 1
ATOM 1018 C C . LEU A 1 136 ? 7.478 -3.693 -19.464 1.00 55.28 136 LEU A C 1
ATOM 1020 O O . LEU A 1 136 ? 7.240 -4.309 -18.422 1.00 55.28 136 LEU A O 1
ATOM 1024 N N . THR A 1 137 ? 6.525 -3.256 -20.298 1.00 53.75 137 THR A N 1
ATOM 1025 C CA . THR A 1 137 ? 5.076 -3.388 -20.078 1.00 53.75 137 THR A CA 1
ATOM 1026 C C . THR A 1 137 ? 4.464 -4.704 -20.577 1.00 53.75 137 THR A C 1
ATOM 1028 O O . THR A 1 137 ? 3.249 -4.852 -20.519 1.0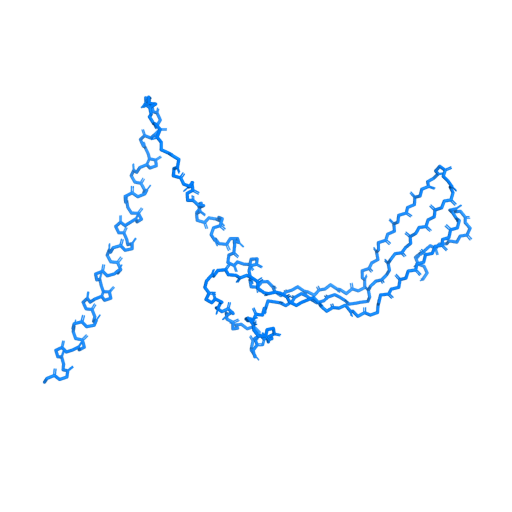0 53.75 137 THR A O 1
ATOM 1031 N N . GLY A 1 138 ? 5.292 -5.671 -21.000 1.00 46.34 138 GLY A N 1
ATOM 1032 C CA . GLY A 1 138 ? 4.854 -7.009 -21.436 1.00 46.34 138 GLY A CA 1
ATOM 1033 C C . GLY A 1 138 ? 4.121 -7.841 -20.385 1.00 46.34 138 GLY A C 1
ATOM 1034 O O . GLY A 1 138 ? 4.667 -8.021 -19.269 1.00 46.34 138 GLY A O 1
#

Radius of gyration: 26.32 Å; Cα contacts (8 Å, |Δi|>4): 152; chains: 1; bounding box: 56×54×72 Å

Organism: NCBI:txid1333877

Mean predicted aligned error: 17.08 Å

Nearest PDB structures (foldseek):
  4wwu-assembly1_L  TM=2.342E-01  e=8.123E-01  Saccharomyces cerevisiae S288C
  1q42-assembly1_A  TM=1.774E-01  e=9.178E-01  Candida albicans
  4wwu-assembly2_F  TM=1.526E-01  e=7.189E-01  Saccharomyces cerevisiae S288C

Foldseek 3Di:
DVVVVVVVVVVVVVVVVVVVVVVVVVVVVVVPPPPDDDDDDDPDPPDDPPVVVVVLQCVLADWDKDAFDKDKDADPVQQKIKMKTFGIKIKGWEEPVRDGDPDSPDRRDYPPPDTDIDIDTDDIDMDMDRHPPDDPVD

Solvent-accessible surface area (backbone atoms only — not comparable to full-atom values): 8559 Å² total; per-residue (Å²): 115,74,73,58,57,57,52,52,51,54,50,52,53,52,52,50,50,50,51,56,50,48,54,54,51,56,55,56,58,62,68,75,61,82,84,75,85,79,92,79,93,72,95,66,79,78,74,71,54,72,67,55,53,49,51,49,56,48,65,62,61,46,71,47,78,48,67,68,45,72,49,76,50,75,42,81,91,77,36,34,29,40,33,40,39,31,51,32,38,38,38,38,35,24,37,97,82,69,46,66,60,94,44,99,84,54,80,75,82,46,82,90,77,61,85,42,71,48,78,47,77,39,66,80,45,79,46,77,44,52,50,91,78,65,78,83,87,115

Sequence (138 aa):
RKAVDVRAAQLADLVRQREEERSLEEDGRAGDEVGRTSSSSSSAPRQPGLVAKLVRKVVNNVHAVLEDATACFANAGSGLAFGVGLRGLELLSTDAQFRPPERRNEEVVVPDGALYKVLRLSELSFRMAAAGVSDLTG

pLDDT: mean 70.94, std 16.68, range [36.56, 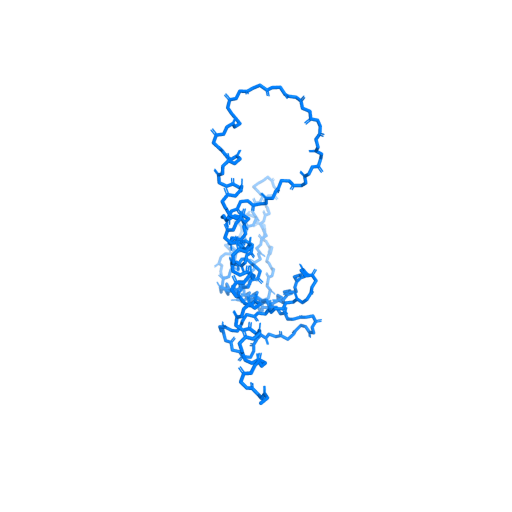94.56]